Protein AF-A0A3B9RY26-F1 (afdb_monomer_lite)

pLDDT: mean 92.44, std 8.22, range [49.34, 98.44]

Foldseek 3Di:
DPPPDDDDDCVVVCPPDDLQVVQVVVVVVPDDFQPPCLLAQLAPSSRPPRPHQCVSVVQLLCCQQPVFGNLVVNVVVCVVVVNDDPVRSQVSRQRRRSRHHVVSLCVVCVVVVHDLQVVLQVSLVNGDVLQWDRDRSDDIDGPDRGPDDDPD

Sequence (152 aa):
NKKKIKIFYLGPAWDDWSNENNATYAALNGLSLRPFDEHETGDISNASMLDEEFTNINMMLKYFKFGFGRTTDLLCEKIRDGEMTRTQAIPIAQEFDGVCADTIIKRFADYVGITVEEFWDITNRWVNPKIFKIRGQARPVPKFTVGVDYAG

Radius of gyration: 18.34 Å; chains: 1; bounding box: 48×45×36 Å

Secondary structure (DSSP, 8-state):
--S-PPP---GGG-TT--HHHHHHHHHHTTPPP-TT-HHHH--TTSSSS-S-STHHHHHHHHHHHHS--HHHHHHHHHHHTTSS-HHHHHHHHHHHTT---HHHHHHHHHHHT--HHHHHHHHHTTS-TTTEEEETTEEEEESS-TTS----

Structure (mmCIF, N/CA/C/O backbone):
data_AF-A0A3B9RY26-F1
#
_entry.id   AF-A0A3B9RY26-F1
#
loop_
_atom_site.group_PDB
_atom_site.id
_atom_site.type_symbol
_atom_site.label_atom_id
_atom_site.label_alt_id
_atom_site.label_comp_id
_atom_site.label_asym_id
_atom_site.label_entity_id
_atom_site.label_seq_id
_atom_site.pdbx_PDB_ins_code
_atom_site.Cartn_x
_atom_site.Cartn_y
_atom_site.Cartn_z
_atom_site.occupancy
_atom_site.B_iso_or_equiv
_atom_site.auth_seq_id
_atom_site.auth_comp_id
_atom_site.auth_asym_id
_atom_site.auth_atom_id
_atom_site.pdbx_PDB_model_num
ATOM 1 N N . ASN A 1 1 ? 31.719 -20.238 15.962 1.00 49.34 1 ASN A N 1
ATOM 2 C CA . ASN A 1 1 ? 30.823 -20.757 14.900 1.00 49.34 1 ASN A CA 1
ATOM 3 C C . ASN A 1 1 ? 30.787 -22.286 14.887 1.00 49.34 1 ASN A C 1
ATOM 5 O O . ASN A 1 1 ? 31.644 -22.899 14.272 1.00 49.34 1 ASN A O 1
ATOM 9 N N . LYS A 1 2 ? 29.834 -22.921 15.593 1.00 56.38 2 LYS A N 1
ATOM 10 C CA . LYS A 1 2 ? 29.801 -24.385 15.844 1.00 56.38 2 LYS A CA 1
ATOM 11 C C . LYS A 1 2 ? 29.029 -25.238 14.812 1.00 56.38 2 LYS A C 1
ATOM 13 O O . LYS A 1 2 ? 28.977 -26.447 14.986 1.00 56.38 2 LYS A O 1
ATOM 18 N N . LYS A 1 3 ? 28.446 -24.665 13.746 1.00 75.12 3 LYS A N 1
ATOM 19 C CA . LYS A 1 3 ? 27.567 -25.419 12.815 1.00 75.12 3 LYS A CA 1
ATOM 20 C C . LYS A 1 3 ? 28.031 -25.563 11.354 1.00 75.12 3 LYS A C 1
ATOM 22 O O . LYS A 1 3 ? 27.298 -26.158 10.582 1.00 75.12 3 LYS A O 1
ATOM 27 N N . LYS A 1 4 ? 29.216 -25.074 10.952 1.00 79.31 4 LYS A N 1
ATOM 28 C CA . LYS A 1 4 ? 29.727 -25.171 9.555 1.00 79.31 4 LYS A CA 1
ATOM 29 C C . LYS A 1 4 ? 28.683 -24.825 8.458 1.00 79.31 4 LYS A C 1
ATOM 31 O O . LYS A 1 4 ? 28.734 -25.382 7.367 1.00 79.31 4 LYS A O 1
ATOM 36 N N . ILE A 1 5 ? 27.744 -23.915 8.726 1.00 81.50 5 ILE A N 1
ATOM 37 C CA . ILE A 1 5 ? 26.752 -23.486 7.729 1.00 81.50 5 ILE A CA 1
ATOM 38 C C . ILE A 1 5 ? 27.423 -22.472 6.800 1.00 81.50 5 ILE A C 1
ATOM 40 O O . ILE A 1 5 ? 28.016 -21.505 7.279 1.00 81.50 5 ILE A O 1
ATOM 44 N N . LYS A 1 6 ? 27.337 -22.707 5.488 1.00 82.00 6 LYS A N 1
ATOM 45 C CA . LYS A 1 6 ? 27.724 -21.749 4.446 1.00 82.00 6 LYS A CA 1
ATOM 46 C C . LYS A 1 6 ? 26.449 -21.149 3.858 1.00 82.00 6 LYS A C 1
ATOM 48 O O . LYS A 1 6 ? 25.591 -21.898 3.403 1.00 82.00 6 LYS A O 1
ATOM 53 N N . ILE A 1 7 ? 26.326 -19.826 3.900 1.00 84.12 7 ILE A N 1
ATOM 54 C CA . ILE A 1 7 ? 25.222 -19.088 3.277 1.00 84.12 7 ILE A CA 1
ATOM 55 C C . ILE A 1 7 ? 25.746 -18.556 1.948 1.00 84.12 7 ILE A C 1
ATOM 57 O O . ILE A 1 7 ? 26.752 -17.849 1.928 1.00 84.12 7 ILE A O 1
ATOM 61 N N . PHE A 1 8 ? 25.078 -18.915 0.857 1.00 82.50 8 PHE A N 1
ATOM 62 C CA . PHE A 1 8 ? 25.356 -18.394 -0.476 1.00 82.50 8 PHE A CA 1
ATOM 63 C C . PHE A 1 8 ? 24.179 -17.523 -0.901 1.00 82.50 8 PHE A C 1
ATOM 65 O O . PHE A 1 8 ? 23.036 -17.973 -0.873 1.00 82.50 8 PHE A O 1
ATOM 72 N N . TYR A 1 9 ? 24.461 -16.275 -1.267 1.00 79.62 9 TYR A N 1
ATOM 73 C CA . TYR A 1 9 ? 23.477 -15.387 -1.869 1.00 79.62 9 TYR A CA 1
ATOM 74 C C . TYR A 1 9 ? 23.544 -15.560 -3.385 1.00 79.62 9 TYR A C 1
ATOM 76 O O . TYR A 1 9 ? 24.557 -15.231 -3.996 1.00 79.62 9 TYR A O 1
ATOM 84 N N . LEU A 1 10 ? 22.489 -16.126 -3.972 1.00 80.75 10 LEU A N 1
ATOM 85 C CA . LEU A 1 10 ? 22.433 -16.458 -5.400 1.00 80.75 10 LEU A CA 1
ATOM 86 C C . LEU A 1 10 ? 21.895 -15.319 -6.275 1.00 80.75 10 LEU A C 1
ATOM 88 O O . LEU A 1 10 ? 21.822 -15.493 -7.482 1.00 80.75 10 LEU A O 1
ATOM 92 N N . GLY A 1 11 ? 21.548 -14.164 -5.696 1.00 74.19 11 GLY A N 1
ATOM 93 C CA . GLY A 1 11 ? 21.033 -13.016 -6.453 1.00 74.19 11 GLY A CA 1
ATOM 94 C C . GLY A 1 11 ? 21.906 -12.629 -7.658 1.00 74.19 11 GLY A C 1
ATOM 95 O O . GLY A 1 11 ? 21.370 -12.525 -8.750 1.00 74.19 11 GLY A O 1
ATOM 96 N N . PRO A 1 12 ? 23.244 -12.516 -7.522 1.00 74.00 12 PRO A N 1
ATOM 97 C CA . PRO A 1 12 ? 24.129 -12.185 -8.643 1.00 74.00 12 PRO A CA 1
ATOM 98 C C . PRO A 1 12 ? 24.307 -13.291 -9.691 1.00 74.00 12 PRO A C 1
ATOM 100 O O . PRO A 1 12 ? 25.057 -13.088 -10.633 1.00 74.00 12 PRO A O 1
ATOM 103 N N . ALA A 1 13 ? 23.739 -14.482 -9.484 1.00 76.38 13 ALA A N 1
ATOM 104 C CA . ALA A 1 13 ? 23.771 -15.572 -10.460 1.00 76.38 13 ALA A CA 1
ATOM 105 C C . ALA A 1 13 ? 22.490 -15.629 -11.315 1.00 76.38 13 ALA A C 1
ATOM 107 O O . ALA A 1 13 ? 22.383 -16.496 -12.180 1.00 76.38 13 ALA A O 1
ATOM 108 N N . TRP A 1 14 ? 21.521 -14.749 -11.040 1.00 72.94 14 TRP A N 1
ATOM 109 C CA . TRP A 1 14 ? 20.255 -14.631 -11.757 1.00 72.94 14 TRP A CA 1
ATOM 110 C C . TRP A 1 14 ? 20.170 -13.244 -12.397 1.00 72.94 14 TRP A C 1
ATOM 112 O O . TRP A 1 14 ? 19.713 -12.283 -11.781 1.00 72.94 14 TRP A O 1
ATOM 122 N N . ASP A 1 15 ? 20.653 -13.150 -13.634 1.00 69.38 15 ASP A N 1
ATOM 123 C CA . ASP A 1 15 ? 20.832 -11.878 -14.344 1.00 69.38 15 ASP A CA 1
ATOM 124 C C . ASP A 1 15 ? 19.515 -11.306 -14.917 1.00 69.38 15 ASP A C 1
ATOM 126 O O . ASP A 1 15 ? 19.484 -10.157 -15.351 1.00 69.38 15 ASP A O 1
ATOM 130 N N . ASP A 1 16 ? 18.427 -12.085 -14.918 1.00 73.69 16 ASP A N 1
ATOM 131 C CA . ASP A 1 16 ? 17.137 -11.779 -15.559 1.00 73.69 16 ASP A CA 1
ATOM 132 C C . ASP A 1 16 ? 15.936 -11.744 -14.590 1.00 73.69 16 ASP A C 1
ATOM 134 O O . ASP A 1 16 ? 14.775 -11.784 -15.014 1.00 73.69 16 ASP A O 1
ATOM 138 N N . TRP A 1 17 ? 16.190 -11.643 -13.282 1.00 78.56 17 TRP A N 1
ATOM 139 C CA . TRP A 1 17 ? 15.129 -11.623 -12.276 1.00 78.56 17 TRP A CA 1
ATOM 140 C C . TRP A 1 17 ? 14.406 -10.269 -12.236 1.00 78.56 17 TRP A C 1
ATOM 142 O O . TRP A 1 17 ? 14.978 -9.267 -11.813 1.00 78.56 17 TRP A O 1
ATOM 152 N N . SER A 1 18 ? 13.125 -10.252 -12.610 1.00 84.44 18 SER A N 1
ATOM 153 C CA . SER A 1 18 ? 12.221 -9.118 -12.377 1.00 84.44 18 SER A CA 1
ATOM 154 C C . SER A 1 18 ? 10.813 -9.604 -12.043 1.00 84.44 18 SER A C 1
ATOM 156 O O . SER A 1 18 ? 10.402 -10.693 -12.459 1.00 84.44 18 SER A O 1
ATOM 158 N N . ASN A 1 19 ? 10.049 -8.805 -11.293 1.00 85.12 19 ASN A N 1
ATOM 159 C CA . ASN A 1 19 ? 8.666 -9.155 -10.968 1.00 85.12 19 ASN A CA 1
ATOM 160 C C . ASN A 1 19 ? 7.805 -9.321 -12.237 1.00 85.12 19 ASN A C 1
ATOM 162 O O . ASN A 1 19 ? 6.996 -10.238 -12.317 1.00 85.12 19 ASN A O 1
ATOM 166 N N . GLU A 1 20 ? 8.024 -8.487 -13.256 1.00 86.50 20 GLU A N 1
ATOM 167 C CA . GLU A 1 20 ? 7.259 -8.504 -14.509 1.00 86.50 20 GLU A CA 1
ATOM 168 C C . GLU A 1 20 ? 7.552 -9.741 -15.373 1.00 86.50 20 GLU A C 1
ATOM 170 O O . GLU A 1 20 ? 6.623 -10.413 -15.833 1.00 86.50 20 GLU A O 1
ATOM 175 N N . ASN A 1 21 ? 8.831 -10.103 -15.531 1.00 89.12 21 ASN A N 1
ATOM 176 C CA . ASN A 1 21 ? 9.224 -11.300 -16.278 1.00 89.12 21 ASN A CA 1
ATOM 177 C C . ASN A 1 21 ? 8.720 -12.564 -15.579 1.00 89.12 21 ASN A C 1
ATOM 179 O O . ASN A 1 21 ? 8.152 -13.452 -16.218 1.00 89.12 21 ASN A O 1
ATOM 183 N N . ASN A 1 22 ? 8.876 -12.624 -14.254 1.00 90.12 22 ASN A N 1
ATOM 184 C CA . ASN A 1 22 ? 8.433 -13.760 -13.455 1.00 90.12 22 ASN A CA 1
ATOM 185 C C . ASN A 1 22 ? 6.906 -13.901 -13.467 1.00 90.12 22 ASN A C 1
ATOM 187 O O . ASN A 1 22 ? 6.403 -15.011 -13.643 1.00 90.12 22 ASN A O 1
ATOM 191 N N . ALA A 1 23 ? 6.168 -12.794 -13.334 1.00 91.94 23 ALA A N 1
ATOM 192 C CA . ALA A 1 23 ? 4.711 -12.781 -13.429 1.00 91.94 23 ALA A CA 1
ATOM 193 C C . ALA A 1 23 ? 4.233 -13.264 -14.803 1.00 91.94 23 ALA A C 1
ATOM 195 O O . ALA A 1 23 ? 3.362 -14.130 -14.883 1.00 91.94 23 ALA A O 1
ATOM 196 N N . THR A 1 24 ? 4.850 -12.770 -15.881 1.00 91.56 24 THR A N 1
ATOM 197 C CA . THR A 1 24 ? 4.535 -13.180 -17.257 1.00 91.56 24 THR A CA 1
ATOM 198 C C . THR A 1 24 ? 4.792 -14.669 -17.460 1.00 91.56 24 THR A C 1
ATOM 200 O O . THR A 1 24 ? 3.918 -15.396 -17.937 1.00 91.56 24 THR A O 1
ATOM 203 N N . TYR A 1 25 ? 5.968 -15.153 -17.055 1.00 92.94 25 TYR A N 1
ATOM 204 C CA . TYR A 1 25 ? 6.317 -16.565 -17.156 1.00 92.94 25 TYR A CA 1
ATOM 205 C C . TYR A 1 25 ? 5.348 -17.445 -16.358 1.00 92.94 25 TYR A C 1
ATOM 207 O O . TYR A 1 25 ? 4.856 -18.448 -16.875 1.00 92.94 25 TYR A O 1
ATOM 215 N N . ALA A 1 26 ? 5.035 -17.070 -15.116 1.00 93.31 26 ALA A N 1
ATOM 216 C CA . ALA A 1 26 ? 4.116 -17.822 -14.273 1.00 93.31 26 ALA A CA 1
ATOM 217 C C . ALA A 1 26 ? 2.696 -17.854 -14.860 1.00 93.31 26 ALA A C 1
ATOM 219 O O . ALA A 1 26 ? 2.074 -18.917 -14.880 1.00 93.31 26 ALA A O 1
ATOM 220 N N . ALA A 1 27 ? 2.206 -16.732 -15.396 1.00 94.44 27 ALA A N 1
ATOM 221 C CA . ALA A 1 27 ? 0.896 -16.651 -16.038 1.00 94.44 27 ALA A CA 1
ATOM 222 C C . ALA A 1 27 ? 0.797 -17.573 -17.262 1.00 94.44 27 ALA A C 1
ATOM 224 O O . ALA A 1 27 ? -0.164 -18.332 -17.396 1.00 94.44 27 ALA A O 1
ATOM 225 N N . LEU A 1 28 ? 1.836 -17.598 -18.105 1.00 95.12 28 LEU A N 1
ATOM 226 C CA . LEU A 1 28 ? 1.927 -18.523 -19.242 1.00 95.12 28 LEU A CA 1
ATOM 227 C C . LEU A 1 28 ? 1.973 -20.002 -18.818 1.00 95.12 28 LEU A C 1
ATOM 229 O O . LEU A 1 28 ? 1.628 -20.876 -19.610 1.00 95.12 28 LEU A O 1
ATOM 233 N N . ASN A 1 29 ? 2.366 -20.282 -17.573 1.00 96.25 29 ASN A N 1
ATOM 234 C CA . ASN A 1 29 ? 2.449 -21.626 -16.998 1.00 96.25 29 ASN A CA 1
ATOM 235 C C . ASN A 1 29 ? 1.289 -21.956 -16.035 1.00 96.25 29 ASN A C 1
ATOM 237 O O . ASN A 1 29 ? 1.364 -22.940 -15.299 1.00 96.25 29 ASN A O 1
ATOM 241 N N . GLY A 1 30 ? 0.202 -21.177 -16.054 1.00 94.31 30 GLY A N 1
ATOM 242 C CA . GLY A 1 30 ? -1.047 -21.507 -15.359 1.00 94.31 30 GLY A CA 1
ATOM 243 C C . GLY A 1 30 ? -1.321 -20.731 -14.070 1.00 94.31 30 GLY A C 1
ATOM 244 O O . GLY A 1 30 ? -2.325 -21.009 -13.411 1.00 94.31 30 GLY A O 1
ATOM 245 N N . LEU A 1 31 ? -0.490 -19.748 -13.705 1.00 94.44 31 LEU A N 1
ATOM 246 C CA . LEU A 1 31 ? -0.835 -18.816 -12.630 1.00 94.44 31 LEU A CA 1
ATOM 247 C C . LEU A 1 31 ? -1.988 -17.908 -13.081 1.00 94.44 31 LEU A C 1
ATOM 249 O O . LEU A 1 31 ? -1.911 -17.249 -14.115 1.00 94.44 31 LEU A O 1
ATOM 253 N N . SER A 1 32 ? -3.056 -17.852 -12.288 1.00 93.31 32 SER A N 1
ATOM 254 C CA . SER A 1 32 ? -4.169 -16.931 -12.534 1.00 93.31 32 SER A CA 1
ATOM 255 C C . SER A 1 32 ? -3.877 -15.577 -11.895 1.00 93.31 32 SER A C 1
ATOM 257 O O . SER A 1 32 ? -3.751 -15.486 -10.676 1.00 93.31 32 SER A O 1
ATOM 259 N N . LEU A 1 33 ? -3.762 -14.546 -12.728 1.00 92.75 33 LEU A N 1
ATOM 260 C CA . LEU A 1 33 ? -3.568 -13.158 -12.306 1.00 92.75 33 LEU A CA 1
ATOM 261 C C . LEU A 1 33 ? -4.903 -12.499 -11.921 1.00 92.75 33 LEU A C 1
ATOM 263 O O . LEU A 1 33 ? -5.974 -13.044 -12.192 1.00 92.75 33 LEU A O 1
ATOM 267 N N . ARG A 1 34 ? -4.830 -11.299 -11.340 1.00 90.31 34 ARG A N 1
ATOM 268 C CA . ARG A 1 34 ? -5.983 -10.456 -10.982 1.00 90.31 34 ARG A CA 1
ATOM 269 C C . ARG A 1 34 ? -5.965 -9.127 -11.749 1.00 90.31 34 ARG A C 1
ATOM 271 O O . ARG A 1 34 ? -5.677 -8.088 -11.163 1.00 90.31 34 ARG A O 1
ATOM 278 N N . PRO A 1 35 ? -6.167 -9.139 -13.077 1.00 89.12 35 PRO A N 1
ATOM 279 C CA . PRO A 1 35 ? -6.210 -7.896 -13.836 1.00 89.12 35 PRO A CA 1
ATOM 280 C C . PRO A 1 35 ? -7.427 -7.062 -13.420 1.00 89.12 35 PRO A C 1
ATOM 282 O O . PRO A 1 35 ? -8.493 -7.633 -13.193 1.00 89.12 35 PRO A O 1
ATOM 285 N N . PHE A 1 36 ? -7.285 -5.734 -13.408 1.00 90.06 36 PHE A N 1
ATOM 286 C CA . PHE A 1 36 ? -8.354 -4.772 -13.088 1.00 90.06 36 PHE A CA 1
ATOM 287 C C . PHE A 1 36 ? -8.741 -4.674 -11.600 1.00 90.06 36 PHE A C 1
ATOM 289 O O . PHE A 1 36 ? -9.664 -3.933 -11.257 1.00 90.06 36 PHE A O 1
ATOM 296 N N . ASP A 1 37 ? -8.016 -5.367 -10.716 1.00 93.12 37 ASP A N 1
ATOM 297 C CA . ASP A 1 37 ? -8.207 -5.314 -9.262 1.00 93.12 37 ASP A CA 1
ATOM 298 C C . ASP A 1 37 ? -7.311 -4.248 -8.593 1.00 93.12 37 ASP A C 1
ATOM 300 O O . ASP A 1 37 ? -7.214 -4.197 -7.363 1.00 93.12 37 ASP A O 1
ATOM 304 N N . GLU A 1 38 ? -6.639 -3.373 -9.350 1.00 95.00 38 GLU A N 1
ATOM 305 C CA . GLU A 1 38 ? -5.713 -2.372 -8.797 1.00 95.00 38 GLU A CA 1
ATOM 306 C C . GLU A 1 38 ? -6.453 -1.395 -7.869 1.00 95.00 38 GLU A C 1
ATOM 308 O O . GLU A 1 38 ? -5.945 -1.022 -6.812 1.00 95.00 38 GLU A O 1
ATOM 313 N N . HIS A 1 39 ? -7.698 -1.047 -8.213 1.00 95.56 39 HIS A N 1
ATOM 314 C CA . HIS A 1 39 ? -8.581 -0.218 -7.383 1.00 95.56 39 HIS A CA 1
ATOM 315 C C . HIS A 1 39 ? -9.179 -0.957 -6.178 1.00 95.56 39 HIS A C 1
ATOM 317 O O . HIS A 1 39 ? -9.710 -0.315 -5.270 1.00 95.56 39 HIS A O 1
ATOM 323 N N . GLU A 1 40 ? -9.061 -2.284 -6.135 1.00 95.31 40 GLU A N 1
ATOM 324 C CA . GLU A 1 40 ? -9.514 -3.098 -5.010 1.00 95.31 40 GLU A CA 1
ATOM 325 C C . GLU A 1 40 ? -8.357 -3.435 -4.058 1.00 95.31 40 GLU A C 1
ATOM 327 O O . GLU A 1 40 ? -8.543 -3.498 -2.845 1.00 95.31 40 GLU A O 1
ATOM 332 N N . THR A 1 41 ? -7.144 -3.625 -4.579 1.00 95.00 41 THR A N 1
ATOM 333 C CA . THR A 1 41 ? -6.003 -4.190 -3.835 1.00 95.00 41 THR A CA 1
ATOM 334 C C . THR A 1 41 ? -4.829 -3.228 -3.663 1.00 95.00 41 THR A C 1
ATOM 336 O O . THR A 1 41 ? -4.015 -3.409 -2.757 1.00 95.00 41 THR A O 1
ATOM 339 N N . GLY A 1 42 ? -4.712 -2.216 -4.527 1.00 94.19 42 GLY A N 1
ATOM 340 C CA . GLY A 1 42 ? -3.531 -1.357 -4.612 1.00 94.19 42 GLY A CA 1
ATOM 341 C C . GLY A 1 42 ? -2.284 -2.061 -5.163 1.00 94.19 42 GLY A C 1
ATOM 342 O O . GLY A 1 42 ? -1.183 -1.511 -5.054 1.00 94.19 42 GLY A O 1
ATOM 343 N N . ASP A 1 43 ? -2.413 -3.274 -5.716 1.00 94.62 43 ASP A N 1
ATOM 344 C CA . ASP A 1 43 ? -1.324 -3.997 -6.378 1.00 94.62 43 ASP A CA 1
ATOM 345 C C . ASP A 1 43 ? -1.346 -3.775 -7.889 1.00 94.62 43 ASP A C 1
ATOM 347 O O . ASP A 1 43 ? -2.049 -4.462 -8.616 1.00 94.62 43 ASP A O 1
ATOM 351 N N . ILE A 1 44 ? -0.498 -2.870 -8.375 1.00 94.94 44 ILE A N 1
ATOM 352 C CA . ILE A 1 44 ? -0.365 -2.587 -9.814 1.00 94.94 44 ILE A CA 1
ATOM 353 C C . ILE A 1 44 ? 0.341 -3.701 -10.608 1.00 94.94 44 ILE A C 1
ATOM 355 O O . ILE A 1 44 ? 0.509 -3.575 -11.818 1.00 94.94 44 ILE A O 1
ATOM 359 N N . SER A 1 45 ? 0.831 -4.760 -9.946 1.00 92.69 45 SER A N 1
ATOM 360 C CA . SER A 1 45 ? 1.461 -5.892 -10.639 1.00 92.69 45 SER A CA 1
ATOM 361 C C . SER A 1 45 ? 0.461 -6.941 -11.119 1.00 92.69 45 SER A C 1
ATOM 363 O O . SER A 1 45 ? 0.802 -7.736 -11.994 1.00 92.69 45 SER A O 1
ATOM 365 N N . ASN A 1 46 ? -0.741 -6.983 -10.531 1.00 91.56 46 ASN A N 1
ATOM 366 C CA . ASN A 1 46 ? -1.787 -7.988 -10.772 1.00 91.56 46 ASN A CA 1
ATOM 367 C C . ASN A 1 46 ? -1.349 -9.444 -10.532 1.00 91.56 46 ASN A C 1
ATOM 369 O O . ASN A 1 46 ? -2.078 -10.383 -10.861 1.00 91.56 46 ASN A O 1
ATOM 373 N N . ALA A 1 47 ? -0.153 -9.638 -9.977 1.00 92.12 47 ALA A N 1
ATOM 374 C CA . ALA A 1 47 ? 0.535 -10.919 -9.883 1.00 92.12 47 ALA A CA 1
ATOM 375 C C . ALA A 1 47 ? 1.006 -11.241 -8.462 1.00 92.12 47 ALA A C 1
ATOM 377 O O . ALA A 1 47 ? 1.609 -12.290 -8.234 1.00 92.12 47 ALA A O 1
ATOM 378 N N . SER A 1 48 ? 0.736 -10.357 -7.500 1.00 89.25 48 SER A N 1
ATOM 379 C CA . SER A 1 48 ? 1.095 -10.551 -6.099 1.00 89.25 48 SER A CA 1
ATOM 380 C C . SER A 1 48 ? -0.151 -10.812 -5.254 1.00 89.25 48 SER A C 1
ATOM 382 O O . SER A 1 48 ? -1.258 -10.451 -5.636 1.00 89.25 48 SER A O 1
ATOM 384 N N . MET A 1 49 ? 0.032 -11.425 -4.078 1.00 89.19 49 MET A N 1
ATOM 385 C CA . MET A 1 49 ? -1.040 -11.586 -3.073 1.00 89.19 49 MET A CA 1
ATOM 386 C C . MET A 1 49 ? -2.285 -12.310 -3.633 1.00 89.19 49 MET A C 1
ATOM 388 O O . MET A 1 49 ? -3.429 -11.985 -3.317 1.00 89.19 49 MET A O 1
ATOM 392 N N . LEU A 1 50 ? -2.054 -13.280 -4.524 1.00 89.56 50 LEU A N 1
ATOM 393 C CA . LEU A 1 50 ? -3.102 -13.958 -5.290 1.00 89.56 50 LEU A CA 1
ATOM 394 C C . LEU A 1 50 ? -3.803 -15.065 -4.499 1.00 89.56 50 LEU A C 1
ATOM 396 O O . LEU A 1 50 ? -4.957 -15.388 -4.779 1.00 89.56 50 LEU A O 1
ATOM 400 N N . ASP A 1 51 ? -3.104 -15.655 -3.539 1.00 86.44 51 ASP A N 1
ATOM 401 C CA . ASP A 1 51 ? -3.549 -16.771 -2.712 1.00 86.44 51 ASP A CA 1
ATOM 402 C C . ASP A 1 51 ? -4.424 -16.327 -1.533 1.00 86.44 51 ASP A C 1
ATOM 404 O O . ASP A 1 51 ? -5.305 -17.072 -1.102 1.00 86.44 51 ASP A O 1
ATOM 408 N N . GLU A 1 52 ? -4.213 -15.111 -1.028 1.00 86.38 52 GLU A N 1
ATOM 409 C CA . GLU A 1 52 ? -4.822 -14.634 0.211 1.00 86.38 52 GLU A CA 1
ATOM 410 C C . GLU A 1 52 ? -5.137 -13.129 0.138 1.00 86.38 52 GLU A C 1
ATOM 412 O O . GLU A 1 52 ? -4.298 -12.309 -0.223 1.00 86.38 52 GLU A O 1
ATOM 417 N N . GLU A 1 53 ? -6.378 -12.751 0.461 1.00 87.12 53 GLU A N 1
ATOM 418 C CA . GLU A 1 53 ? -6.875 -11.389 0.218 1.00 87.12 53 GLU A CA 1
ATOM 419 C C . GLU A 1 53 ? -6.561 -10.398 1.354 1.00 87.12 53 GLU A C 1
ATOM 421 O O . GLU A 1 53 ? -6.459 -9.194 1.110 1.00 87.12 53 GLU A O 1
ATOM 426 N N . PHE A 1 54 ? -6.381 -10.860 2.594 1.00 92.75 54 PHE A N 1
ATOM 427 C CA . PHE A 1 54 ? -6.122 -9.992 3.746 1.00 92.75 54 PHE A CA 1
ATOM 428 C C . PHE A 1 54 ? -4.690 -9.444 3.765 1.00 92.75 54 PHE A C 1
ATOM 430 O O . PHE A 1 54 ? -4.411 -8.473 4.470 1.00 92.75 54 PHE A O 1
ATOM 437 N N . THR A 1 55 ? -3.790 -9.961 2.933 1.00 93.94 55 THR A N 1
ATOM 438 C CA . THR A 1 55 ? -2.465 -9.375 2.711 1.00 93.94 55 THR A CA 1
ATOM 439 C C . THR A 1 55 ? -2.582 -7.941 2.172 1.00 93.94 55 THR A C 1
ATOM 441 O O . THR A 1 55 ? -1.790 -7.076 2.555 1.00 93.94 55 THR A O 1
ATOM 444 N N . ASN A 1 56 ? -3.645 -7.622 1.424 1.00 95.31 56 ASN A N 1
ATOM 445 C CA . ASN A 1 56 ? -3.947 -6.248 0.999 1.00 95.31 56 ASN A CA 1
ATOM 446 C C . ASN A 1 56 ? -4.215 -5.314 2.194 1.00 95.31 56 ASN A C 1
ATOM 448 O O . ASN A 1 56 ? -3.796 -4.155 2.199 1.00 95.31 56 ASN A O 1
ATOM 452 N N . ILE A 1 57 ? -4.820 -5.830 3.272 1.00 96.94 57 ILE A N 1
ATOM 453 C CA . ILE A 1 57 ? -5.002 -5.078 4.522 1.00 96.94 57 ILE A CA 1
ATOM 454 C C . ILE A 1 57 ? -3.640 -4.748 5.135 1.00 96.94 57 ILE A C 1
ATOM 456 O O . ILE A 1 57 ? -3.436 -3.625 5.592 1.00 96.94 57 ILE A O 1
ATOM 460 N N . ASN A 1 58 ? -2.677 -5.674 5.111 1.00 95.12 58 ASN A N 1
ATOM 461 C CA . ASN A 1 58 ? -1.326 -5.398 5.605 1.00 95.12 58 ASN A CA 1
ATOM 462 C C . ASN A 1 58 ? -0.661 -4.242 4.838 1.00 95.12 58 ASN A C 1
ATOM 464 O O . ASN A 1 58 ? -0.092 -3.342 5.462 1.00 95.12 58 ASN A O 1
ATOM 468 N N . MET A 1 59 ? -0.798 -4.222 3.509 1.00 96.25 59 MET A N 1
ATOM 469 C CA . MET A 1 59 ? -0.257 -3.156 2.658 1.00 96.25 59 MET A CA 1
ATOM 470 C C . MET A 1 59 ? -0.939 -1.806 2.913 1.00 96.25 59 MET A C 1
ATOM 472 O O . MET A 1 59 ? -0.261 -0.781 3.027 1.00 96.25 59 MET A O 1
ATOM 476 N N . MET A 1 60 ? -2.259 -1.796 3.108 1.00 97.69 60 MET A N 1
ATOM 477 C CA . MET A 1 60 ? -3.002 -0.601 3.517 1.00 97.69 60 MET A CA 1
ATOM 478 C C . MET A 1 60 ? -2.568 -0.094 4.905 1.00 97.69 60 MET A C 1
ATOM 480 O O . MET A 1 60 ? -2.355 1.103 5.105 1.00 97.69 60 MET A O 1
ATOM 484 N N . LEU A 1 61 ? -2.394 -0.985 5.885 1.00 97.50 61 LEU A N 1
ATOM 485 C CA . LEU A 1 61 ? -1.950 -0.608 7.231 1.00 97.50 61 LEU A CA 1
ATOM 486 C C . LEU A 1 61 ? -0.516 -0.061 7.229 1.00 97.50 61 LEU A C 1
ATOM 488 O O . LEU A 1 61 ? -0.220 0.896 7.949 1.00 97.50 61 LEU A O 1
ATOM 492 N N . LYS A 1 62 ? 0.369 -0.624 6.395 1.00 97.44 62 LYS A N 1
ATOM 493 C CA . LYS A 1 62 ? 1.714 -0.085 6.146 1.00 97.44 62 LYS A CA 1
ATOM 494 C C . LYS A 1 62 ? 1.630 1.359 5.644 1.00 97.44 62 LYS A C 1
ATOM 496 O O . LYS A 1 62 ? 2.315 2.222 6.200 1.00 97.44 62 LYS A O 1
ATOM 501 N N . TYR A 1 63 ? 0.741 1.638 4.689 1.00 98.19 63 TYR A N 1
ATOM 502 C CA . TYR A 1 63 ? 0.502 2.993 4.196 1.00 98.19 63 TYR A CA 1
ATOM 503 C C . TYR A 1 63 ? 0.078 3.948 5.318 1.00 98.19 63 TYR A C 1
ATOM 505 O O . TYR A 1 63 ? 0.715 4.983 5.499 1.00 98.19 63 TYR A O 1
ATOM 513 N N . PHE A 1 64 ? -0.888 3.581 6.165 1.00 98.06 64 PHE A N 1
ATOM 514 C CA . PHE A 1 64 ? -1.309 4.449 7.277 1.00 98.06 64 PHE A CA 1
ATOM 515 C C . PHE A 1 64 ? -0.262 4.647 8.382 1.00 98.06 64 PHE A C 1
ATOM 517 O O . PHE A 1 64 ? -0.364 5.572 9.197 1.00 98.06 64 PHE A O 1
ATOM 524 N N . LYS A 1 65 ? 0.761 3.794 8.421 1.00 97.12 65 LYS A N 1
ATOM 525 C CA . LYS A 1 65 ? 1.866 3.895 9.373 1.00 97.12 65 LYS A CA 1
ATOM 526 C C . LYS A 1 65 ? 3.020 4.746 8.843 1.00 97.12 65 LYS A C 1
ATOM 528 O O . LYS A 1 65 ? 3.582 5.544 9.597 1.00 97.12 65 LYS A O 1
ATOM 533 N N . PHE A 1 66 ? 3.366 4.580 7.567 1.00 96.62 66 PHE A N 1
ATOM 534 C CA . PHE A 1 66 ? 4.603 5.117 6.993 1.00 96.62 66 PHE A CA 1
ATOM 535 C C . PHE A 1 66 ? 4.410 6.086 5.822 1.00 96.62 66 PHE A C 1
ATOM 537 O O . PHE A 1 66 ? 5.366 6.752 5.441 1.00 96.62 66 PHE A O 1
ATOM 544 N N . GLY A 1 67 ? 3.202 6.199 5.271 1.00 96.25 67 GLY A N 1
ATOM 545 C CA . GLY A 1 67 ? 2.901 7.071 4.132 1.00 96.25 67 GLY A CA 1
ATOM 546 C C . GLY A 1 67 ? 3.203 6.459 2.763 1.00 96.25 67 GLY A C 1
ATOM 547 O O . GLY A 1 67 ? 3.105 7.165 1.767 1.00 96.25 67 GLY A O 1
ATOM 548 N N . PHE A 1 68 ? 3.553 5.170 2.703 1.00 96.19 68 PHE A N 1
ATOM 549 C CA . PHE A 1 68 ? 3.759 4.432 1.456 1.00 96.19 68 PHE A CA 1
ATOM 550 C C . PHE A 1 68 ? 3.292 2.977 1.586 1.00 96.19 68 PHE A C 1
ATOM 552 O O . PHE A 1 68 ? 3.391 2.375 2.661 1.00 96.19 68 PHE A O 1
ATOM 559 N N . GLY A 1 69 ? 2.762 2.430 0.497 1.00 95.38 69 GLY A N 1
ATOM 560 C CA . GLY A 1 69 ? 2.161 1.102 0.415 1.00 95.38 69 GLY A CA 1
ATOM 561 C C . GLY A 1 69 ? 2.825 0.212 -0.635 1.00 95.38 69 GLY A C 1
ATOM 562 O O . GLY A 1 69 ? 4.010 0.359 -0.943 1.00 95.38 69 GLY A O 1
ATOM 563 N N . ARG A 1 70 ? 2.048 -0.747 -1.151 1.00 94.56 70 ARG A N 1
ATOM 564 C CA . ARG A 1 70 ? 2.501 -1.732 -2.144 1.00 94.56 70 ARG A CA 1
ATOM 565 C C . ARG A 1 70 ? 2.880 -1.087 -3.472 1.00 94.56 70 ARG A C 1
ATOM 567 O O . ARG A 1 70 ? 3.893 -1.463 -4.058 1.00 94.56 70 ARG A O 1
ATOM 574 N N . THR A 1 71 ? 2.092 -0.119 -3.931 1.00 96.94 71 THR A N 1
ATOM 575 C CA . THR A 1 71 ? 2.329 0.553 -5.208 1.00 96.94 71 THR A CA 1
ATOM 576 C C . THR A 1 71 ? 3.665 1.291 -5.186 1.00 96.94 71 THR A C 1
ATOM 578 O O . THR A 1 71 ? 4.463 1.121 -6.105 1.00 96.94 71 THR A O 1
ATOM 581 N N . THR A 1 72 ? 3.979 2.033 -4.120 1.00 97.06 72 THR A N 1
ATOM 582 C CA . THR A 1 72 ? 5.288 2.702 -4.011 1.00 97.06 72 THR A CA 1
ATOM 583 C C . THR A 1 72 ? 6.457 1.716 -4.013 1.00 97.06 72 THR A C 1
ATOM 585 O O . THR A 1 72 ? 7.479 2.018 -4.630 1.00 97.06 72 THR A O 1
ATOM 588 N N . ASP A 1 73 ? 6.334 0.541 -3.381 1.00 95.50 73 ASP A N 1
ATOM 589 C CA . ASP A 1 73 ? 7.403 -0.470 -3.416 1.00 95.50 73 ASP A CA 1
ATOM 590 C C . ASP A 1 73 ? 7.703 -0.909 -4.863 1.00 95.50 73 ASP A C 1
ATOM 592 O O . ASP A 1 73 ? 8.864 -0.926 -5.277 1.00 95.50 73 ASP A O 1
ATOM 596 N N . LEU A 1 74 ? 6.654 -1.198 -5.643 1.00 95.50 74 LEU A N 1
ATOM 597 C CA . LEU A 1 74 ? 6.757 -1.620 -7.045 1.00 95.50 74 LEU A CA 1
ATOM 598 C C . LEU A 1 74 ? 7.292 -0.504 -7.947 1.00 95.50 74 LEU A C 1
ATOM 600 O O . LEU A 1 74 ? 8.153 -0.731 -8.793 1.00 95.50 74 LEU A O 1
ATOM 604 N N . LEU A 1 75 ? 6.824 0.728 -7.753 1.00 96.62 75 LEU A N 1
ATOM 605 C CA . LEU A 1 75 ? 7.301 1.872 -8.526 1.00 96.62 75 LEU A CA 1
ATOM 606 C C . LEU A 1 75 ? 8.775 2.178 -8.238 1.00 96.62 75 LEU A C 1
ATOM 608 O O . LEU A 1 75 ? 9.518 2.525 -9.153 1.00 96.62 75 LEU A O 1
ATOM 612 N N . CYS A 1 76 ? 9.224 2.023 -6.988 1.00 95.44 76 CYS A N 1
ATOM 613 C CA . CYS A 1 76 ? 10.638 2.162 -6.639 1.00 95.44 76 CYS A CA 1
ATOM 614 C C . CYS A 1 76 ? 11.515 1.122 -7.350 1.00 95.44 76 CYS A C 1
ATOM 616 O O . CYS A 1 76 ? 12.641 1.442 -7.732 1.00 95.44 76 CYS A O 1
ATOM 618 N N . GLU A 1 77 ? 11.019 -0.105 -7.522 1.00 93.06 77 GLU A N 1
ATOM 619 C CA . GLU A 1 77 ? 11.687 -1.146 -8.309 1.00 93.06 77 GLU A CA 1
ATOM 620 C C . GLU A 1 77 ? 11.786 -0.739 -9.781 1.00 93.06 77 GLU A C 1
ATOM 622 O O . GLU A 1 77 ? 12.896 -0.594 -10.287 1.00 93.06 77 GLU A O 1
ATOM 627 N N . LYS A 1 78 ? 10.664 -0.371 -10.408 1.00 93.81 78 LYS A N 1
ATOM 628 C CA . LYS A 1 78 ? 10.632 0.084 -11.810 1.00 93.81 78 LYS A CA 1
ATOM 629 C C . LYS A 1 78 ? 11.534 1.290 -12.087 1.00 93.81 78 LYS A C 1
ATOM 631 O O . LYS A 1 78 ? 12.160 1.372 -13.141 1.00 93.81 78 LYS A O 1
ATOM 636 N N . ILE A 1 79 ? 11.632 2.233 -11.147 1.00 95.56 79 ILE A N 1
ATOM 637 C CA . ILE A 1 79 ? 12.547 3.380 -11.266 1.00 95.56 79 ILE A CA 1
ATOM 638 C C . ILE A 1 79 ? 14.010 2.932 -11.212 1.00 95.56 79 ILE A C 1
ATOM 640 O O . ILE A 1 79 ? 14.831 3.420 -11.988 1.00 95.56 79 ILE A O 1
ATOM 644 N N . ARG A 1 80 ? 14.351 2.027 -10.290 1.00 92.56 80 ARG A N 1
ATOM 645 C CA . ARG A 1 80 ? 15.717 1.508 -10.132 1.00 92.56 80 ARG A CA 1
ATOM 646 C C . ARG A 1 80 ? 16.161 0.694 -11.346 1.00 92.56 80 ARG A C 1
ATOM 648 O O . ARG A 1 80 ? 17.332 0.771 -11.708 1.00 92.56 80 ARG A O 1
ATOM 655 N N . ASP A 1 81 ? 15.226 0.002 -11.981 1.00 89.94 81 ASP A N 1
ATOM 656 C CA . ASP A 1 81 ? 15.480 -0.817 -13.165 1.00 89.94 81 ASP A CA 1
ATOM 657 C C . ASP A 1 81 ? 15.453 0.016 -14.466 1.00 89.94 81 ASP A C 1
ATOM 659 O O . ASP A 1 81 ? 15.743 -0.484 -15.549 1.00 89.94 81 ASP A O 1
ATOM 663 N N . GLY A 1 82 ? 15.168 1.323 -14.370 1.00 92.38 82 GLY A N 1
ATOM 664 C CA . GLY A 1 82 ? 15.172 2.253 -15.502 1.00 92.38 82 GLY A CA 1
ATOM 665 C C . GLY A 1 82 ? 13.934 2.169 -16.400 1.00 92.38 82 GLY A C 1
ATOM 666 O O . GLY A 1 82 ? 13.900 2.811 -17.448 1.00 92.38 82 GLY A O 1
ATOM 667 N N . GLU A 1 83 ? 12.908 1.422 -15.990 1.00 92.75 83 GLU A N 1
ATOM 668 C CA . GLU A 1 83 ? 11.655 1.234 -16.732 1.00 92.75 83 GLU A CA 1
ATOM 669 C C . GLU A 1 83 ? 10.720 2.447 -16.632 1.00 92.75 83 GLU A C 1
ATOM 671 O O . GLU A 1 83 ? 9.859 2.660 -17.487 1.00 92.75 83 GLU A O 1
ATOM 676 N N . MET A 1 84 ? 10.864 3.249 -15.572 1.00 95.88 84 MET A N 1
ATOM 677 C CA . MET A 1 84 ? 9.978 4.374 -15.280 1.00 95.88 84 MET A CA 1
ATOM 678 C C . MET A 1 84 ? 10.726 5.546 -14.635 1.00 95.88 84 MET A C 1
ATOM 680 O O . MET A 1 84 ? 11.667 5.374 -13.868 1.00 95.88 84 MET A O 1
ATOM 684 N N . THR A 1 85 ? 10.273 6.772 -14.896 1.00 97.94 85 THR A N 1
ATOM 685 C CA . THR A 1 85 ? 10.763 7.976 -14.210 1.00 97.94 85 THR A CA 1
ATOM 686 C C . THR A 1 85 ? 9.951 8.291 -12.953 1.00 97.94 85 THR A C 1
ATOM 688 O O . THR A 1 85 ? 8.759 8.000 -12.863 1.00 97.94 85 THR A O 1
ATOM 691 N N . ARG A 1 86 ? 10.555 9.004 -11.992 1.00 96.56 86 ARG A N 1
ATOM 692 C CA . ARG A 1 86 ? 9.844 9.496 -10.796 1.00 96.56 86 ARG A CA 1
ATOM 693 C C . ARG A 1 86 ? 8.586 10.301 -11.148 1.00 96.56 86 ARG A C 1
ATOM 695 O O . ARG A 1 86 ? 7.568 10.154 -10.484 1.00 96.56 86 ARG A O 1
ATOM 702 N N . THR A 1 87 ? 8.643 11.130 -12.191 1.00 97.56 87 THR A N 1
ATOM 703 C CA . THR A 1 87 ? 7.507 11.952 -12.636 1.00 97.56 87 THR A CA 1
ATOM 704 C C . THR A 1 87 ? 6.330 11.101 -13.116 1.00 97.56 87 THR A C 1
ATOM 706 O O . THR A 1 87 ? 5.187 11.457 -12.852 1.00 97.56 87 THR A O 1
ATOM 709 N N . GLN A 1 88 ? 6.599 9.968 -13.774 1.00 97.88 88 GLN A N 1
ATOM 710 C CA . GLN A 1 88 ? 5.566 9.005 -14.177 1.00 97.88 88 GLN A CA 1
ATOM 711 C C . GLN A 1 88 ? 5.009 8.222 -12.980 1.00 97.88 88 GLN A C 1
ATOM 713 O O . GLN A 1 88 ? 3.822 7.921 -12.952 1.00 97.88 88 GLN A O 1
ATOM 718 N N . ALA A 1 89 ? 5.841 7.935 -11.976 1.00 97.88 89 ALA A N 1
ATOM 719 C CA . ALA A 1 89 ? 5.443 7.167 -10.799 1.00 97.88 89 ALA A CA 1
ATOM 720 C C . ALA A 1 89 ? 4.544 7.941 -9.819 1.00 97.88 89 ALA A C 1
ATOM 722 O O . ALA A 1 89 ? 3.659 7.348 -9.209 1.00 97.88 89 ALA A O 1
ATOM 723 N N . ILE A 1 90 ? 4.747 9.255 -9.654 1.00 97.94 90 ILE A N 1
ATOM 724 C CA . ILE A 1 90 ? 3.980 10.091 -8.707 1.00 97.94 90 ILE A CA 1
ATOM 725 C C . ILE A 1 90 ? 2.453 9.938 -8.848 1.00 97.94 90 ILE A C 1
ATOM 727 O O . ILE A 1 90 ? 1.818 9.666 -7.828 1.00 97.94 90 ILE A O 1
ATOM 731 N N . PRO A 1 91 ? 1.838 10.098 -10.040 1.00 98.00 91 PRO A N 1
ATOM 732 C CA . PRO A 1 91 ? 0.387 9.963 -10.172 1.00 98.00 91 PRO A CA 1
ATOM 733 C C . PRO A 1 91 ? -0.106 8.550 -9.838 1.00 98.00 91 PRO A C 1
ATOM 735 O O . PRO A 1 91 ? -1.127 8.420 -9.174 1.00 98.00 91 PRO A O 1
ATOM 738 N N . ILE A 1 92 ? 0.652 7.510 -10.201 1.00 98.12 92 ILE A N 1
ATOM 739 C CA . ILE A 1 92 ? 0.296 6.109 -9.927 1.00 98.12 92 ILE A CA 1
ATOM 740 C C . ILE A 1 92 ? 0.322 5.840 -8.417 1.00 98.12 92 ILE A C 1
ATOM 742 O O . ILE A 1 92 ? -0.625 5.297 -7.857 1.00 98.12 92 ILE A O 1
ATOM 746 N N . ALA A 1 93 ? 1.379 6.277 -7.726 1.00 97.81 93 ALA A N 1
ATOM 747 C CA . ALA A 1 93 ? 1.459 6.175 -6.271 1.00 97.81 93 ALA A CA 1
ATOM 748 C C . ALA A 1 93 ? 0.323 6.948 -5.589 1.00 97.81 93 ALA A C 1
ATOM 750 O O . ALA A 1 93 ? -0.286 6.446 -4.652 1.00 97.81 93 ALA A O 1
ATOM 751 N N . GLN A 1 94 ? 0.002 8.152 -6.066 1.00 97.19 94 GLN A N 1
ATOM 752 C CA . GLN A 1 94 ? -1.086 8.957 -5.511 1.00 97.19 94 GLN A CA 1
ATOM 753 C C . GLN A 1 94 ? -2.462 8.288 -5.648 1.00 97.19 94 GLN A C 1
ATOM 755 O O . GLN A 1 94 ? -3.327 8.526 -4.803 1.00 97.19 94 GLN A O 1
ATOM 760 N N . GLU A 1 95 ? -2.653 7.493 -6.699 1.00 97.19 95 GLU A N 1
ATOM 761 C CA . GLU A 1 95 ? -3.898 6.794 -7.007 1.00 97.19 95 GLU A CA 1
ATOM 762 C C . GLU A 1 95 ? -4.051 5.478 -6.234 1.00 97.19 95 GLU A C 1
ATOM 764 O O . GLU A 1 95 ? -5.118 5.229 -5.674 1.00 97.19 95 GLU A O 1
ATOM 769 N N . PHE A 1 96 ? -2.994 4.660 -6.161 1.00 97.69 96 PHE A N 1
ATOM 770 C CA . PHE A 1 96 ? -3.109 3.271 -5.700 1.00 97.69 96 PHE A CA 1
ATOM 771 C C . PHE A 1 96 ? -2.493 2.976 -4.323 1.00 97.69 96 PHE A C 1
ATOM 773 O O . PHE A 1 96 ? -2.835 1.962 -3.709 1.00 97.69 96 PHE A O 1
ATOM 780 N N . ASP A 1 97 ? -1.615 3.823 -3.771 1.00 96.81 97 ASP A N 1
ATOM 781 C CA . ASP A 1 97 ? -1.086 3.552 -2.428 1.00 96.81 97 ASP A CA 1
ATOM 782 C C . ASP A 1 97 ? -2.166 3.691 -1.347 1.00 96.81 97 ASP A C 1
ATOM 784 O O . ASP A 1 97 ? -2.879 4.690 -1.252 1.00 96.81 97 ASP A O 1
ATOM 788 N N . GLY A 1 98 ? -2.250 2.681 -0.479 1.00 96.06 98 GLY A N 1
ATOM 789 C CA . GLY A 1 98 ? -3.265 2.628 0.574 1.00 96.06 98 GLY A CA 1
ATOM 790 C C . GLY A 1 98 ? -4.654 2.213 0.084 1.00 96.06 98 GLY A C 1
ATOM 791 O O . GLY A 1 98 ? -5.591 2.185 0.889 1.00 96.06 98 GLY A O 1
ATOM 792 N N . VAL A 1 99 ? -4.798 1.872 -1.200 1.00 97.06 99 VAL A N 1
ATOM 793 C CA . VAL A 1 99 ? -6.000 1.224 -1.721 1.00 97.06 99 VAL A CA 1
ATOM 794 C C . VAL A 1 99 ? -6.127 -0.176 -1.125 1.00 97.06 99 VAL A C 1
ATOM 796 O O . VAL A 1 99 ? -5.158 -0.910 -0.961 1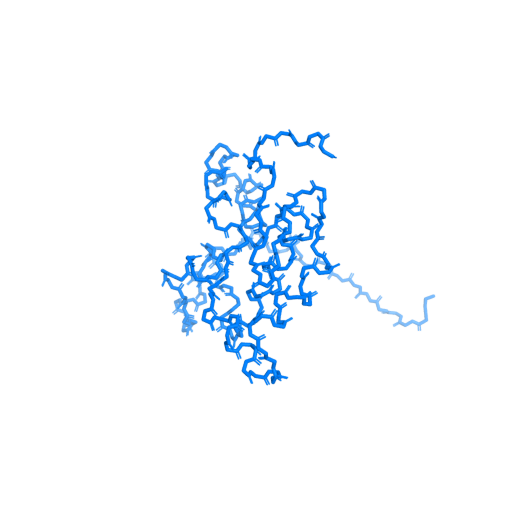.00 97.06 99 VAL A O 1
ATOM 799 N N . CYS A 1 100 ? -7.350 -0.486 -0.723 1.00 97.19 100 CYS A N 1
ATOM 800 C CA . CYS A 1 100 ? -7.822 -1.768 -0.220 1.00 97.19 100 CYS A CA 1
ATOM 801 C C . CYS A 1 100 ? -9.338 -1.616 -0.143 1.00 97.19 100 CYS A C 1
ATOM 803 O O . CYS A 1 100 ? -9.812 -0.651 0.469 1.00 97.19 100 CYS A O 1
ATOM 805 N N . ALA A 1 101 ? -10.096 -2.473 -0.809 1.00 97.00 101 ALA A N 1
ATOM 806 C CA . ALA A 1 101 ? -11.533 -2.315 -0.911 1.00 97.00 101 ALA A CA 1
ATOM 807 C C . ALA A 1 101 ? -12.233 -2.563 0.424 1.00 97.00 101 ALA A C 1
ATOM 809 O O . ALA A 1 101 ? -11.828 -3.399 1.238 1.00 97.00 101 ALA A O 1
ATOM 810 N N . ASP A 1 102 ? -13.342 -1.859 0.636 1.00 97.25 102 ASP A N 1
ATOM 811 C CA . ASP A 1 102 ? -14.152 -2.036 1.842 1.00 97.25 102 ASP A CA 1
ATOM 812 C C . ASP A 1 102 ? -14.759 -3.451 1.911 1.00 97.25 102 ASP A C 1
ATOM 814 O O . ASP A 1 102 ? -15.005 -3.967 3.000 1.00 97.25 102 ASP A O 1
ATOM 818 N N . THR A 1 103 ? -14.931 -4.120 0.767 1.00 97.12 103 THR A N 1
ATOM 819 C CA . THR A 1 103 ? -15.320 -5.536 0.663 1.00 97.12 103 THR A CA 1
ATOM 820 C C . THR A 1 103 ? -14.281 -6.466 1.293 1.00 97.12 103 THR A C 1
ATOM 822 O O . THR A 1 103 ? -14.659 -7.361 2.050 1.00 97.12 103 THR A O 1
ATOM 825 N N . ILE A 1 104 ? -12.985 -6.226 1.064 1.00 97.12 104 ILE A N 1
ATOM 826 C CA . ILE A 1 104 ? -11.877 -6.986 1.669 1.00 97.12 104 ILE A CA 1
ATOM 827 C C . ILE A 1 104 ? -11.883 -6.794 3.188 1.00 97.12 104 ILE A C 1
ATOM 829 O O . ILE A 1 104 ? -11.823 -7.762 3.949 1.00 97.12 104 ILE A O 1
ATOM 833 N N . ILE A 1 105 ? -12.015 -5.542 3.636 1.00 98.06 105 ILE A N 1
ATOM 834 C CA . ILE A 1 105 ? -12.084 -5.195 5.063 1.00 98.06 105 ILE A CA 1
ATOM 835 C C . ILE A 1 105 ? -13.292 -5.864 5.715 1.00 98.06 105 ILE A C 1
ATOM 837 O O . ILE A 1 105 ? -13.166 -6.442 6.793 1.00 98.06 105 ILE A O 1
ATOM 841 N N . LYS A 1 106 ? -14.450 -5.844 5.048 1.00 98.06 106 LYS A N 1
ATOM 842 C CA . LYS A 1 106 ? -15.657 -6.517 5.522 1.00 98.06 106 LYS A CA 1
ATOM 843 C C . LYS A 1 106 ? -15.444 -8.026 5.645 1.00 98.06 106 LYS A C 1
ATOM 845 O O . LYS A 1 106 ? -15.765 -8.582 6.688 1.00 98.06 106 LYS A O 1
ATOM 850 N N . ARG A 1 107 ? -14.878 -8.689 4.629 1.00 97.75 107 ARG A N 1
ATOM 851 C CA . ARG A 1 107 ? -14.586 -10.135 4.679 1.00 97.75 107 ARG A CA 1
ATOM 852 C C . ARG A 1 107 ? -13.649 -10.482 5.833 1.00 97.75 107 ARG A C 1
ATOM 854 O O . ARG A 1 107 ? -13.857 -11.493 6.497 1.00 97.75 107 ARG A O 1
ATOM 861 N N . PHE A 1 108 ? -12.644 -9.646 6.087 1.00 97.81 108 PHE A N 1
ATOM 862 C CA . PHE A 1 108 ? -11.751 -9.817 7.229 1.00 97.81 108 PHE A CA 1
ATOM 863 C C . PHE A 1 108 ? -12.482 -9.638 8.562 1.00 97.81 108 PHE A C 1
ATOM 865 O O . PHE A 1 108 ? -12.334 -10.473 9.451 1.00 97.81 108 PHE A O 1
ATOM 872 N N . ALA A 1 109 ? -13.287 -8.582 8.692 1.00 97.81 109 ALA A N 1
ATOM 873 C CA . ALA A 1 109 ? -14.064 -8.298 9.894 1.00 97.81 109 ALA A CA 1
ATOM 874 C C . ALA A 1 109 ? -15.036 -9.448 10.217 1.00 97.81 109 ALA A C 1
ATOM 876 O O . ALA A 1 109 ? -15.028 -9.960 11.337 1.00 97.81 109 ALA A O 1
ATOM 877 N N . ASP A 1 110 ? -15.763 -9.937 9.205 1.00 98.12 110 ASP A N 1
ATOM 878 C CA . ASP A 1 110 ? -16.635 -11.112 9.307 1.00 98.12 110 ASP A CA 1
ATOM 879 C C . ASP A 1 110 ? -15.843 -12.363 9.739 1.00 98.12 110 ASP A C 1
ATOM 881 O O . ASP A 1 110 ? -16.297 -13.124 10.592 1.00 98.12 110 ASP A O 1
ATOM 885 N N . TYR A 1 111 ? -14.646 -12.571 9.175 1.00 97.25 111 TYR A N 1
ATOM 886 C CA . TYR A 1 111 ? -13.790 -13.722 9.477 1.00 97.25 111 TYR A CA 1
ATOM 887 C C . TYR A 1 111 ? -13.290 -13.734 10.929 1.00 97.25 111 TYR A C 1
ATOM 889 O O . TYR A 1 111 ? -13.265 -14.791 11.558 1.00 97.25 111 TYR A O 1
ATOM 897 N N . VAL A 1 112 ? -12.896 -12.577 11.473 1.00 97.06 112 VAL A N 1
ATOM 898 C CA . VAL A 1 112 ? -12.380 -12.473 12.852 1.00 97.06 112 VAL A CA 1
ATOM 899 C C . VAL A 1 112 ? -13.463 -12.176 13.894 1.00 97.06 112 VAL A C 1
ATOM 901 O O . VAL A 1 112 ? -13.170 -12.191 15.088 1.00 97.06 112 VAL A O 1
ATOM 904 N N . GLY A 1 113 ? -14.704 -11.933 13.463 1.00 98.12 113 GLY A N 1
ATOM 905 C CA . GLY A 1 113 ? -15.855 -11.717 14.338 1.00 98.12 113 GLY A CA 1
ATOM 906 C C . GLY A 1 113 ? -15.939 -10.315 14.947 1.00 98.12 113 GLY A C 1
ATOM 907 O O . GLY A 1 113 ? -16.325 -10.195 16.107 1.00 98.12 113 GLY A O 1
ATOM 908 N N . ILE A 1 114 ? -15.580 -9.275 14.186 1.00 98.38 114 ILE A N 1
ATOM 909 C CA . ILE A 1 114 ? -15.713 -7.858 14.579 1.00 98.38 114 ILE A CA 1
ATOM 910 C C . ILE A 1 114 ? -16.542 -7.083 13.550 1.00 98.38 114 ILE A C 1
ATOM 912 O O . ILE A 1 114 ? -16.719 -7.537 12.419 1.00 98.38 114 ILE A O 1
ATOM 916 N N . THR A 1 115 ? -17.022 -5.892 13.902 1.00 98.44 115 THR A N 1
ATOM 917 C CA . THR A 1 115 ? -17.641 -4.984 12.925 1.00 98.44 115 THR A CA 1
ATOM 918 C C . THR A 1 115 ? -16.590 -4.186 12.142 1.00 98.44 115 THR A C 1
ATOM 920 O O . THR A 1 115 ? -15.428 -4.070 12.541 1.00 98.44 115 THR A O 1
ATOM 923 N N . VAL A 1 116 ? -16.984 -3.601 11.007 1.00 98.31 116 VAL A N 1
ATOM 924 C CA . VAL A 1 116 ? -16.094 -2.722 10.224 1.00 98.31 116 VAL A CA 1
ATOM 925 C C . VAL A 1 116 ? -15.742 -1.455 11.015 1.00 98.31 116 VAL A C 1
ATOM 927 O O . VAL A 1 116 ? -14.624 -0.949 10.928 1.00 98.31 116 VAL A O 1
ATOM 930 N N . GLU A 1 117 ? -16.665 -0.960 11.837 1.00 98.19 117 GLU A N 1
ATOM 931 C CA . GLU A 1 117 ? -16.429 0.159 12.748 1.00 98.19 117 GLU A CA 1
ATOM 932 C C . GLU A 1 117 ? -15.369 -0.199 13.795 1.00 98.19 117 GLU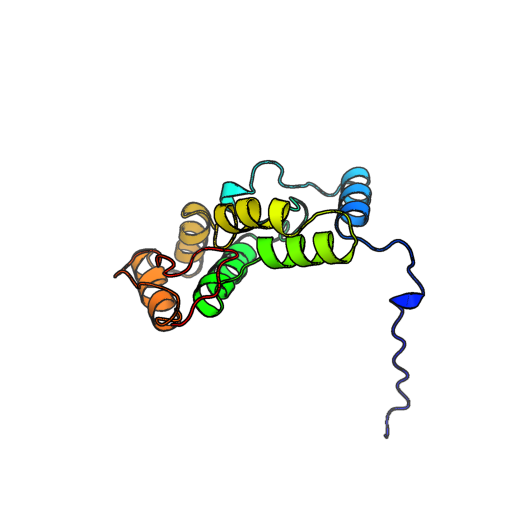 A C 1
ATOM 934 O O . GLU A 1 117 ? -14.426 0.567 13.987 1.00 98.19 117 GLU A O 1
ATOM 939 N N . GLU A 1 118 ? -15.461 -1.387 14.406 1.00 98.19 118 GLU A N 1
ATOM 940 C CA . GLU A 1 118 ? -14.449 -1.886 15.346 1.00 98.19 118 GLU A CA 1
ATOM 941 C C . GLU A 1 118 ? -13.085 -2.052 14.669 1.00 98.19 118 GLU A C 1
ATOM 943 O O . GLU A 1 118 ? -12.058 -1.679 15.243 1.00 98.19 118 GLU A O 1
ATOM 948 N N . PHE A 1 119 ? -13.054 -2.552 13.429 1.00 98.31 119 PHE A N 1
ATOM 949 C CA . PHE A 1 119 ? -11.828 -2.628 12.636 1.00 98.31 119 PHE A CA 1
ATOM 950 C C . PHE A 1 119 ? -11.164 -1.251 12.494 1.00 98.31 119 PHE A C 1
ATOM 952 O O . PHE A 1 119 ? -9.955 -1.114 12.731 1.00 98.31 119 PHE A O 1
ATOM 959 N N . TRP A 1 120 ? -11.935 -0.219 12.138 1.00 98.19 120 TRP A N 1
ATOM 960 C CA . TRP A 1 120 ? -11.404 1.135 11.998 1.00 98.19 120 TRP A CA 1
ATOM 961 C C . TRP A 1 120 ? -11.026 1.752 13.341 1.00 98.19 120 TRP A C 1
ATOM 963 O O . TRP A 1 120 ? -9.976 2.386 13.422 1.00 98.19 120 TRP A O 1
ATOM 973 N N . ASP A 1 121 ? -11.787 1.524 14.410 1.00 97.75 121 ASP A N 1
ATOM 974 C CA . ASP A 1 121 ? -11.432 1.984 15.756 1.00 97.75 121 ASP A CA 1
ATOM 975 C C . ASP A 1 121 ? -10.113 1.364 16.236 1.00 97.75 121 ASP A C 1
ATOM 977 O O . ASP A 1 121 ? -9.251 2.060 16.780 1.00 97.75 121 ASP A O 1
ATOM 981 N N . ILE A 1 122 ? -9.894 0.072 15.975 1.00 97.06 122 ILE A N 1
ATOM 982 C CA . ILE A 1 122 ? -8.632 -0.606 16.284 1.00 97.06 122 ILE A CA 1
ATOM 983 C C . ILE A 1 122 ? -7.495 -0.035 15.437 1.00 97.06 122 ILE A C 1
ATOM 985 O O . ILE A 1 122 ? -6.457 0.330 15.995 1.00 97.06 122 ILE A O 1
ATOM 989 N N . THR A 1 123 ? -7.689 0.054 14.120 1.00 97.50 123 THR A N 1
ATOM 990 C CA . THR A 1 123 ? -6.688 0.534 13.156 1.00 97.50 123 THR A CA 1
ATOM 991 C C . THR A 1 123 ? -6.246 1.956 13.477 1.00 97.50 123 THR A C 1
ATOM 993 O O . THR A 1 123 ? -5.048 2.231 13.558 1.00 97.50 123 THR A O 1
ATOM 996 N N . ASN A 1 124 ? -7.201 2.847 13.752 1.00 98.00 124 ASN A N 1
ATOM 997 C CA . ASN A 1 124 ? -6.966 4.265 14.006 1.00 98.00 124 ASN A CA 1
ATOM 998 C C . ASN A 1 124 ? -6.084 4.544 15.230 1.00 98.00 124 ASN A C 1
ATOM 1000 O O . ASN A 1 124 ? -5.445 5.593 15.282 1.00 98.00 124 ASN A O 1
ATOM 100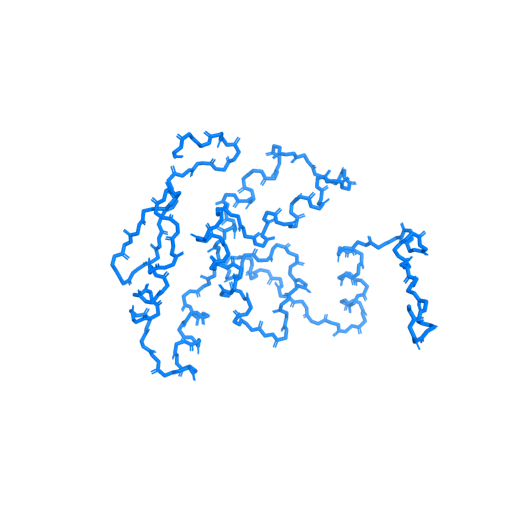4 N N . ARG A 1 125 ? -5.957 3.598 16.173 1.00 96.81 125 ARG A N 1
ATOM 1005 C CA . ARG A 1 125 ? -5.009 3.703 17.301 1.00 96.81 125 ARG A CA 1
ATOM 1006 C C . ARG A 1 125 ? -3.539 3.602 16.882 1.00 96.81 125 ARG A C 1
ATOM 1008 O O . ARG A 1 125 ? -2.672 4.037 17.634 1.00 96.81 125 ARG A O 1
ATOM 1015 N N . TRP A 1 126 ? -3.259 3.033 15.711 1.00 96.44 126 TRP A N 1
ATOM 1016 C CA . TRP A 1 126 ? -1.902 2.776 15.210 1.00 96.44 126 TRP A CA 1
ATOM 1017 C C . TRP A 1 126 ? -1.524 3.625 13.994 1.00 96.44 126 TRP A C 1
ATOM 1019 O O . TRP A 1 126 ? -0.375 3.584 13.549 1.00 96.44 126 TRP A O 1
ATOM 1029 N N . VAL A 1 127 ? -2.479 4.389 13.462 1.00 98.12 127 VAL A N 1
ATOM 1030 C CA . VAL A 1 127 ? -2.266 5.339 12.368 1.00 98.12 127 VAL A CA 1
ATOM 1031 C C . VAL A 1 127 ? -1.302 6.424 12.827 1.00 98.12 127 VAL A C 1
ATOM 1033 O O . VAL A 1 127 ? -1.412 6.929 13.942 1.00 98.12 127 VAL A O 1
ATOM 1036 N N . ASN A 1 128 ? -0.371 6.820 11.962 1.00 97.44 128 ASN A N 1
ATOM 1037 C CA . ASN A 1 128 ? 0.559 7.896 12.272 1.00 97.44 128 ASN A CA 1
ATOM 1038 C C . ASN A 1 128 ? -0.148 9.265 12.170 1.00 97.44 128 ASN A C 1
ATOM 1040 O O . ASN A 1 128 ? -0.414 9.736 11.057 1.00 97.44 128 ASN A O 1
ATOM 1044 N N . PRO A 1 129 ? -0.417 9.960 13.295 1.00 97.00 129 PRO A N 1
ATOM 1045 C CA . PRO A 1 129 ? -1.188 11.197 13.275 1.00 97.00 129 PRO A CA 1
ATOM 1046 C C . PRO A 1 129 ? -0.395 12.379 12.710 1.00 97.00 129 PRO A C 1
ATOM 1048 O O . PRO A 1 129 ? -0.987 13.429 12.466 1.00 97.00 129 PRO A O 1
ATOM 1051 N N . LYS A 1 130 ? 0.924 12.254 12.502 1.00 96.38 130 LYS A N 1
ATOM 1052 C CA . LYS A 1 130 ? 1.722 13.312 11.866 1.00 96.38 130 LYS A CA 1
ATOM 1053 C C . LYS A 1 130 ? 1.385 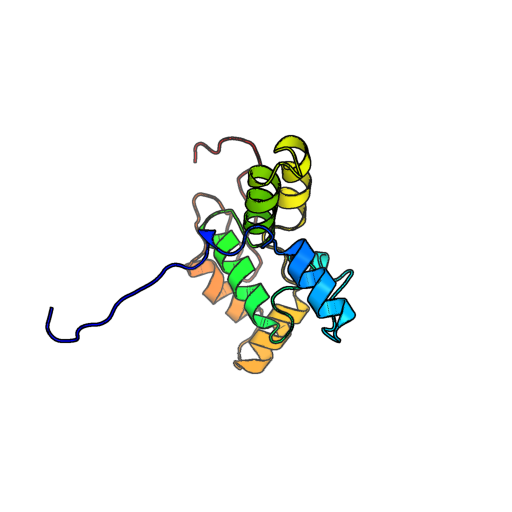13.432 10.386 1.00 96.38 130 LYS A C 1
ATOM 1055 O O . LYS A 1 130 ? 1.153 14.532 9.911 1.00 96.38 130 LYS A O 1
ATOM 1060 N N . ILE A 1 131 ? 1.255 12.300 9.696 1.00 96.69 131 ILE A N 1
ATOM 1061 C CA . ILE A 1 131 ? 1.054 12.239 8.239 1.00 96.69 131 ILE A CA 1
ATOM 1062 C C . ILE A 1 131 ? -0.392 11.925 7.823 1.00 96.69 131 ILE A C 1
ATOM 1064 O O . ILE A 1 131 ? -0.748 12.141 6.668 1.00 96.69 131 ILE A O 1
ATOM 1068 N N . PHE A 1 132 ? -1.258 11.506 8.755 1.00 97.81 132 PHE A N 1
ATOM 1069 C CA . PHE A 1 132 ? -2.684 11.269 8.500 1.00 97.81 132 PHE A CA 1
ATOM 1070 C C . PHE A 1 132 ? -3.596 12.045 9.454 1.00 97.81 132 PHE A C 1
ATOM 1072 O O . PHE A 1 132 ? -3.280 12.291 10.620 1.00 97.81 132 PHE A O 1
ATOM 1079 N N . LYS A 1 133 ? -4.772 12.433 8.954 1.00 97.62 133 LYS A N 1
ATOM 1080 C CA . LYS A 1 133 ? -5.913 12.888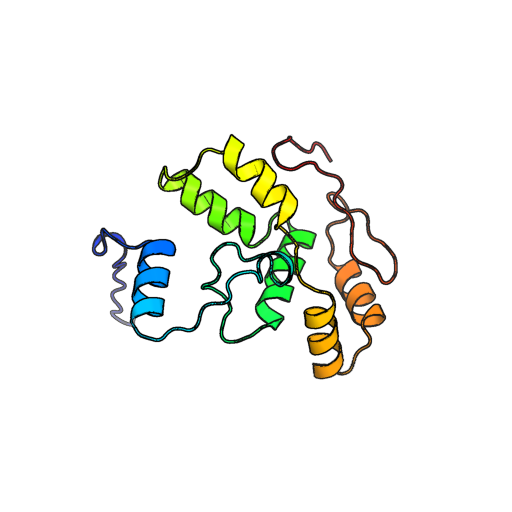 9.749 1.00 97.62 133 LYS A CA 1
ATOM 1081 C C . LYS A 1 133 ? -6.797 11.680 10.062 1.00 97.62 133 LYS A C 1
ATOM 1083 O O . LYS A 1 133 ? -7.441 11.135 9.167 1.00 97.62 133 LYS A O 1
ATOM 1088 N N . ILE A 1 134 ? -6.825 11.295 11.334 1.00 97.75 134 ILE A N 1
ATOM 1089 C CA . ILE A 1 134 ? -7.662 10.207 11.850 1.00 97.75 134 ILE A CA 1
ATOM 1090 C C . ILE A 1 134 ? -9.136 10.642 11.834 1.00 97.75 134 ILE A C 1
ATOM 1092 O O . ILE A 1 134 ? -9.453 11.796 12.140 1.00 97.75 134 ILE A O 1
ATOM 1096 N N . ARG A 1 135 ? -10.030 9.720 11.468 1.00 93.56 135 ARG A N 1
ATOM 1097 C CA . ARG A 1 135 ? -11.490 9.885 11.499 1.00 93.56 135 ARG A CA 1
ATOM 1098 C C . ARG A 1 135 ? -12.078 8.783 12.378 1.00 93.56 135 ARG A C 1
ATOM 1100 O O . ARG A 1 135 ? -11.628 7.652 12.280 1.00 93.56 135 ARG A O 1
ATOM 1107 N N . GLY A 1 136 ? -13.048 9.093 13.238 1.00 92.06 136 GLY A N 1
ATOM 1108 C CA . GLY A 1 136 ? -13.699 8.063 14.060 1.00 92.06 136 GLY A CA 1
ATOM 1109 C C . GLY A 1 136 ? -14.404 7.035 13.175 1.00 92.06 136 GLY A C 1
ATOM 1110 O O . GLY A 1 136 ? -15.083 7.445 12.234 1.00 92.06 136 GLY A O 1
ATOM 1111 N N . GLN A 1 137 ? -14.199 5.740 13.449 1.00 93.56 137 GLN A N 1
ATOM 1112 C CA . GLN A 1 137 ? -14.840 4.618 12.742 1.00 93.56 137 GLN A CA 1
ATOM 1113 C C . GLN A 1 137 ? -14.711 4.646 11.208 1.00 93.56 137 GLN A C 1
ATOM 1115 O O . GLN A 1 137 ? -15.518 4.055 10.495 1.00 93.56 137 GLN A O 1
ATOM 1120 N N . ALA A 1 138 ? -13.703 5.342 10.677 1.00 96.62 138 ALA A N 1
ATOM 1121 C CA . ALA A 1 138 ? -13.543 5.531 9.243 1.00 96.62 138 ALA A CA 1
ATOM 1122 C C . ALA A 1 138 ? -12.072 5.576 8.825 1.00 96.62 138 ALA A C 1
ATOM 1124 O O . ALA A 1 138 ? -11.170 5.810 9.636 1.00 96.62 138 ALA A O 1
ATOM 1125 N N . ARG A 1 139 ? -11.860 5.406 7.516 1.00 96.62 139 ARG A N 1
ATOM 1126 C CA . ARG A 1 139 ? -10.549 5.450 6.869 1.00 96.62 139 ARG A CA 1
ATOM 1127 C C . ARG A 1 139 ? -9.839 6.802 7.108 1.00 96.62 139 ARG A C 1
ATOM 1129 O O . ARG A 1 139 ? -10.458 7.856 6.902 1.00 96.62 139 ARG A O 1
ATOM 1136 N N . PRO A 1 140 ? -8.552 6.805 7.512 1.00 97.56 140 PRO A N 1
ATOM 1137 C CA . PRO A 1 140 ? -7.749 8.022 7.623 1.00 97.56 140 PRO A CA 1
ATOM 1138 C C . PRO A 1 140 ? -7.568 8.742 6.287 1.00 97.56 140 PRO A C 1
ATOM 1140 O O . PRO A 1 140 ? -7.607 8.129 5.224 1.00 97.56 140 PRO A O 1
ATOM 1143 N N . VAL A 1 141 ? -7.295 10.047 6.351 1.00 97.12 141 VAL A N 1
ATOM 1144 C CA . VAL A 1 141 ? -7.016 10.869 5.162 1.00 97.12 141 VAL A CA 1
ATOM 1145 C C . VAL A 1 141 ? -5.586 11.403 5.207 1.00 97.12 141 VAL A C 1
ATOM 1147 O O . VAL A 1 141 ? -5.191 11.927 6.255 1.00 97.12 141 VAL A O 1
ATOM 1150 N N . PRO A 1 142 ? -4.798 11.282 4.123 1.00 96.88 142 PRO A N 1
ATOM 1151 C CA . PRO A 1 142 ? -3.427 11.783 4.090 1.00 96.88 142 PRO A CA 1
ATOM 1152 C C . PRO A 1 142 ? -3.376 13.304 4.272 1.00 96.88 142 PRO A C 1
ATOM 1154 O O . PRO A 1 142 ? -4.268 14.037 3.847 1.00 96.88 142 PRO A O 1
ATOM 1157 N N . LYS A 1 143 ? -2.318 13.778 4.934 1.00 97.06 143 LYS A N 1
ATOM 1158 C CA . LYS A 1 143 ? -1.987 15.207 5.090 1.00 97.06 143 LYS A CA 1
ATOM 1159 C C . LYS A 1 143 ? -0.901 15.677 4.121 1.00 97.06 143 LYS A C 1
ATOM 1161 O O . LYS A 1 143 ? -0.583 16.862 4.101 1.00 97.06 143 LYS A O 1
ATOM 1166 N N . PHE A 1 144 ? -0.308 14.746 3.384 1.00 95.38 144 PHE A N 1
ATOM 1167 C CA . PHE A 1 144 ? 0.792 14.978 2.461 1.00 95.38 144 PHE A CA 1
ATOM 1168 C C . PHE A 1 144 ? 0.322 14.829 1.014 1.00 95.38 144 PHE A C 1
ATOM 1170 O O . PHE A 1 144 ? -0.713 14.220 0.743 1.00 95.38 144 PHE A O 1
ATOM 1177 N N . THR A 1 145 ? 1.132 15.354 0.101 1.00 95.25 145 THR A N 1
ATOM 1178 C CA . THR A 1 145 ? 0.985 15.165 -1.343 1.00 95.25 145 THR A CA 1
ATOM 1179 C C . THR A 1 145 ? 2.141 14.303 -1.821 1.00 95.25 145 THR A C 1
ATOM 1181 O O . THR A 1 145 ? 3.296 14.590 -1.496 1.00 95.25 145 THR A O 1
ATOM 1184 N N . VAL A 1 146 ? 1.857 13.245 -2.581 1.00 95.00 146 VAL A N 1
ATOM 1185 C CA . VAL A 1 146 ? 2.911 12.362 -3.093 1.00 95.00 146 VAL A CA 1
ATOM 1186 C C . VAL A 1 146 ? 3.889 13.158 -3.962 1.00 95.00 146 VAL A C 1
ATOM 1188 O O . VAL A 1 146 ? 3.498 13.963 -4.803 1.00 95.00 146 VAL A O 1
ATOM 1191 N N . GLY A 1 147 ? 5.186 12.937 -3.741 1.00 91.88 147 GLY A N 1
ATOM 1192 C CA . GLY A 1 147 ? 6.257 13.599 -4.487 1.00 91.88 147 GLY A CA 1
ATOM 1193 C C . GLY A 1 147 ? 6.668 14.980 -3.967 1.00 91.88 147 GLY A C 1
ATOM 1194 O O . GLY A 1 147 ? 7.646 15.517 -4.484 1.00 91.88 147 GLY A O 1
ATOM 1195 N N . VAL A 1 148 ? 5.994 15.518 -2.944 1.00 93.62 148 VAL A N 1
ATOM 1196 C CA . VAL A 1 148 ? 6.319 16.803 -2.302 1.00 93.62 148 VAL A CA 1
ATOM 1197 C C . VAL A 1 148 ? 6.815 16.561 -0.875 1.00 93.62 148 VAL A C 1
ATOM 1199 O O . VAL A 1 148 ? 6.206 15.793 -0.131 1.00 93.62 148 VAL A O 1
ATOM 1202 N N . ASP A 1 149 ? 7.905 17.225 -0.484 1.00 89.62 149 ASP A N 1
ATOM 1203 C CA . ASP A 1 149 ? 8.456 17.109 0.868 1.00 89.62 149 ASP A CA 1
ATOM 1204 C C . ASP A 1 149 ? 7.435 17.564 1.921 1.00 89.62 149 ASP A C 1
ATOM 1206 O O . ASP A 1 149 ? 6.879 18.664 1.855 1.00 89.62 149 ASP A O 1
ATOM 1210 N N . TYR A 1 150 ? 7.197 16.709 2.915 1.00 88.19 150 TYR A N 1
ATOM 1211 C CA . TYR A 1 150 ? 6.263 16.976 4.002 1.00 88.19 150 TYR A CA 1
ATOM 1212 C C . TYR A 1 150 ? 7.021 17.383 5.267 1.00 88.19 150 TYR A C 1
ATOM 1214 O O . TYR A 1 150 ? 7.733 16.576 5.858 1.00 88.19 150 TYR A O 1
ATOM 1222 N N . ALA A 1 151 ? 6.851 18.633 5.697 1.00 77.44 151 ALA A N 1
ATOM 1223 C CA . ALA A 1 151 ? 7.571 19.218 6.833 1.00 77.44 151 ALA A CA 1
ATOM 1224 C C . ALA A 1 151 ? 6.881 19.015 8.205 1.00 77.44 151 ALA A C 1
ATOM 1226 O O . ALA A 1 151 ? 7.126 19.795 9.126 1.00 77.44 151 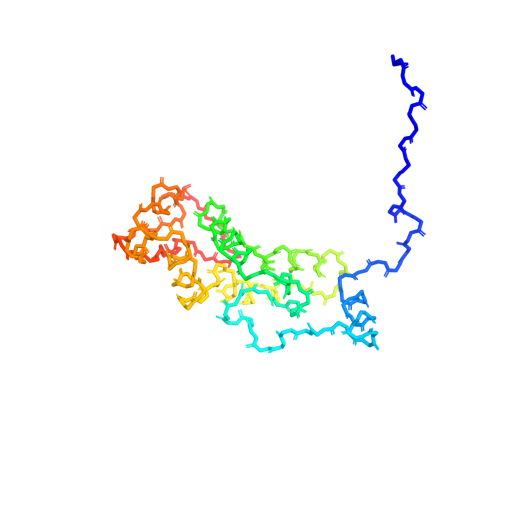ALA A O 1
ATOM 1227 N N . GLY A 1 152 ? 5.966 18.042 8.319 1.00 60.34 152 GLY A N 1
ATOM 1228 C CA . GLY A 1 152 ? 5.121 17.839 9.510 1.00 60.34 152 GLY A CA 1
ATOM 1229 C C . GLY A 1 152 ? 5.752 17.081 10.675 1.00 60.34 152 GLY A C 1
ATOM 1230 O O . GLY A 1 152 ? 6.826 16.461 10.515 1.00 60.34 152 GLY A O 1
#